Protein AF-A0A2N7XBI4-F1 (afdb_monomer_lite)

Radius of gyration: 20.72 Å; chains: 1; bounding box: 56×40×39 Å

Secondary structure (DSSP, 8-state):
-EEEEEEE-TTS-EEEEEEE-HHHHHHHHHHHHHHHT-SS--EEE-TTT-BEEEE-HHHHHHH---HHHHTTSBGGGG-SS-SS-TT-

pLDDT: mean 79.08, std 11.06, range [57.34, 93.38]

Foldseek 3Di:
DWDWDWDQDPVRDIDIDTDDCPVVVVVVVVVLCCQQPDLDWDWDADPPQQATPFTHVNVCVPQVDDGVVSNVDGPVVSDPDDPDDPPD

Sequence (88 aa):
VILIEERRTDDGGVVGLRVDITELKQREASFRLLFDGNPVPMIVCALDDERILGVNDAAIAHYGYSRAEFERLKIRSLQAFDSEPPWT

Structure (mmCIF, N/CA/C/O backbone):
data_AF-A0A2N7XBI4-F1
#
_entry.id   AF-A0A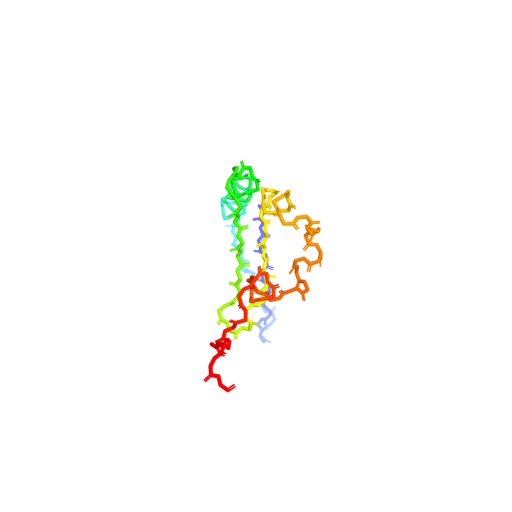2N7XBI4-F1
#
loop_
_atom_site.group_PDB
_atom_site.id
_atom_site.type_symbol
_atom_site.label_atom_id
_atom_site.label_alt_id
_atom_site.label_comp_id
_atom_site.label_asym_id
_atom_site.label_entity_id
_atom_site.label_seq_id
_atom_site.pdbx_PDB_ins_code
_atom_site.Cartn_x
_atom_site.Cartn_y
_atom_site.Cartn_z
_atom_site.occupancy
_atom_site.B_iso_or_equiv
_atom_site.auth_seq_id
_atom_site.auth_comp_id
_atom_site.auth_asym_id
_atom_site.auth_atom_id
_atom_site.pdbx_PDB_model_num
ATOM 1 N N . VAL A 1 1 ? -14.297 11.758 15.739 1.00 57.34 1 VAL A N 1
ATOM 2 C CA . VAL A 1 1 ? -15.200 11.510 14.589 1.00 57.34 1 VAL A CA 1
ATOM 3 C C . VAL A 1 1 ? -16.345 10.651 15.090 1.00 57.34 1 VAL A C 1
ATOM 5 O O . VAL A 1 1 ? -16.078 9.659 15.753 1.00 57.34 1 VAL A O 1
ATOM 8 N N . ILE A 1 2 ? -17.590 11.050 14.836 1.00 61.66 2 ILE A N 1
ATOM 9 C CA . ILE A 1 2 ? -18.782 10.352 15.335 1.00 61.66 2 ILE A CA 1
ATOM 10 C C . ILE A 1 2 ? -19.492 9.734 14.132 1.00 61.66 2 ILE A C 1
ATOM 12 O O . ILE A 1 2 ? -19.810 10.456 13.188 1.00 61.66 2 ILE A O 1
ATOM 16 N N . LEU A 1 3 ? -19.726 8.422 14.166 1.00 61.88 3 LEU A N 1
ATOM 17 C CA . LEU A 1 3 ? -20.621 7.756 13.224 1.00 61.88 3 LEU A CA 1
ATOM 18 C C . LEU A 1 3 ? -22.037 7.814 13.808 1.00 61.88 3 LEU A C 1
ATOM 20 O O . LEU A 1 3 ? -22.248 7.403 14.951 1.00 61.88 3 LEU A O 1
ATOM 24 N N . ILE A 1 4 ? -22.978 8.367 13.044 1.00 64.56 4 ILE A N 1
ATOM 25 C CA . ILE A 1 4 ? -24.390 8.457 13.425 1.00 64.56 4 ILE A CA 1
ATOM 26 C C . ILE A 1 4 ? -25.163 7.543 12.480 1.00 64.56 4 ILE A C 1
ATOM 28 O O . ILE A 1 4 ? -25.253 7.836 11.289 1.00 64.56 4 ILE A O 1
ATOM 32 N N . GLU A 1 5 ? -25.695 6.442 13.006 1.00 61.56 5 GLU A N 1
ATOM 33 C CA . GLU A 1 5 ? -26.661 5.609 12.288 1.00 61.56 5 GLU A CA 1
ATOM 34 C C . GLU A 1 5 ? -28.048 5.883 12.872 1.00 61.56 5 GLU A C 1
ATOM 36 O O . GLU A 1 5 ? -28.276 5.707 14.071 1.00 61.56 5 GLU A O 1
ATOM 41 N N . GLU A 1 6 ? -28.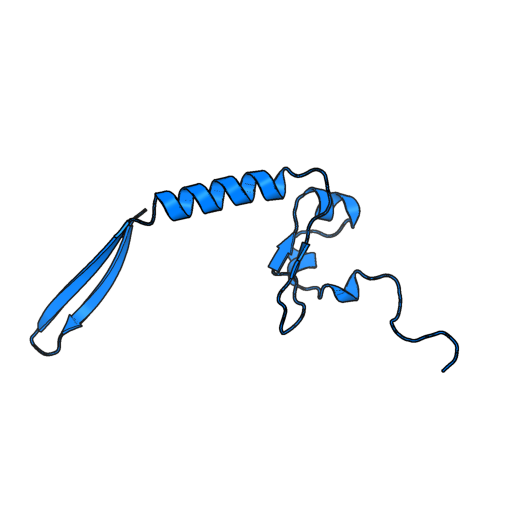955 6.374 12.032 1.00 62.62 6 GLU A N 1
ATOM 42 C CA . GLU A 1 6 ? -30.303 6.763 12.430 1.00 62.62 6 GLU A CA 1
ATOM 43 C C . GLU A 1 6 ? -31.307 5.777 11.820 1.00 62.62 6 GLU A C 1
ATOM 45 O O . GLU A 1 6 ? -31.458 5.705 10.599 1.00 62.62 6 GLU A O 1
ATOM 50 N N . ARG A 1 7 ? -31.992 4.995 12.664 1.00 65.81 7 ARG A N 1
ATOM 51 C CA . ARG A 1 7 ? -33.110 4.140 12.242 1.00 65.81 7 ARG A CA 1
ATOM 52 C C . ARG A 1 7 ? -34.423 4.697 12.777 1.00 65.81 7 ARG A C 1
ATOM 54 O O . ARG A 1 7 ? -34.588 4.871 13.984 1.00 65.81 7 ARG A O 1
ATOM 61 N N . ARG A 1 8 ? -35.375 4.937 11.870 1.00 61.69 8 ARG A N 1
ATOM 62 C CA . ARG A 1 8 ? -36.770 5.225 12.231 1.00 61.69 8 ARG A CA 1
ATOM 63 C C . ARG A 1 8 ? -37.469 3.926 12.609 1.00 61.69 8 ARG A C 1
ATOM 65 O O . ARG A 1 8 ? -37.360 2.941 11.880 1.00 61.69 8 ARG A O 1
ATOM 72 N N . THR A 1 9 ? -38.159 3.927 13.740 1.00 69.50 9 THR A N 1
ATOM 73 C CA . THR A 1 9 ? -39.069 2.848 14.126 1.00 69.50 9 THR A CA 1
ATOM 74 C C . THR A 1 9 ? -40.454 3.104 13.528 1.00 69.50 9 THR A C 1
ATOM 76 O O . THR A 1 9 ? -40.812 4.252 13.261 1.00 69.50 9 THR A O 1
ATOM 79 N N . ASP A 1 10 ? -41.231 2.040 13.309 1.00 69.88 10 ASP A N 1
ATOM 80 C CA . ASP A 1 10 ? -42.573 2.107 12.697 1.00 69.88 10 ASP A CA 1
ATOM 81 C C . ASP A 1 10 ? -43.557 2.995 13.486 1.00 69.88 10 ASP A C 1
ATOM 83 O O . ASP A 1 10 ? -44.440 3.611 12.897 1.00 69.88 10 ASP A O 1
ATOM 87 N N . ASP A 1 11 ? -43.345 3.153 14.798 1.00 75.31 11 ASP A N 1
ATOM 88 C CA . ASP A 1 11 ? -44.146 4.017 15.683 1.00 75.31 11 ASP A CA 1
ATOM 89 C C . ASP A 1 11 ? -43.692 5.496 15.698 1.00 75.31 11 ASP A C 1
ATOM 91 O O . ASP A 1 11 ? -44.084 6.274 16.569 1.00 75.31 11 ASP A O 1
ATOM 95 N N . GLY A 1 12 ? -42.839 5.918 14.757 1.00 71.75 12 GLY A N 1
ATOM 96 C CA . GLY A 1 12 ? -42.390 7.312 14.630 1.00 71.75 12 GLY A CA 1
ATOM 97 C C . GLY A 1 12 ? -41.277 7.727 15.601 1.00 71.75 12 GLY A C 1
ATOM 98 O O . GLY A 1 12 ? -40.910 8.903 15.656 1.00 71.75 12 GLY A O 1
ATOM 99 N N . GLY A 1 13 ? -40.707 6.776 16.343 1.00 71.50 13 GLY A N 1
ATOM 100 C CA . GLY A 1 13 ? -39.504 6.984 17.144 1.00 71.50 13 GLY A CA 1
ATOM 101 C C . GLY A 1 13 ? -38.241 7.009 16.279 1.00 71.50 13 GLY A C 1
ATOM 102 O O . GLY A 1 13 ? -38.161 6.381 15.224 1.00 71.50 13 GLY A O 1
ATOM 103 N N . VAL A 1 14 ? -37.221 7.732 16.736 1.00 75.31 14 VAL A N 1
ATOM 104 C CA . VAL A 1 14 ? -35.898 7.747 16.104 1.00 75.31 14 VAL A CA 1
ATOM 105 C C . VAL A 1 14 ? -34.905 7.108 17.063 1.00 75.31 14 VAL A C 1
ATOM 107 O O . VAL A 1 14 ? -34.676 7.624 18.157 1.00 75.31 14 VAL A O 1
ATOM 110 N N . VAL A 1 15 ? -34.301 5.992 16.657 1.00 72.31 15 VAL A N 1
ATOM 111 C CA . VAL A 1 15 ? -33.166 5.398 17.368 1.00 72.31 15 VAL A CA 1
ATOM 112 C C . VAL A 1 15 ? -31.896 5.847 16.659 1.00 72.31 15 VAL A C 1
ATOM 114 O O . VAL A 1 15 ? -31.609 5.420 15.542 1.00 72.31 15 VAL A O 1
ATOM 117 N N . GLY A 1 16 ? -31.146 6.736 17.307 1.00 67.06 16 GLY A N 1
ATOM 118 C CA . GLY A 1 16 ? -29.820 7.147 16.857 1.00 67.06 16 GLY A CA 1
ATOM 119 C C . GLY A 1 16 ? -28.739 6.418 17.645 1.00 67.06 16 GLY A C 1
ATOM 120 O O . GLY A 1 16 ? -28.625 6.620 18.854 1.00 67.06 16 GLY A O 1
ATOM 121 N N . LEU A 1 17 ? -27.915 5.612 16.975 1.00 72.06 17 LEU A N 1
ATOM 122 C CA . LEU A 1 17 ? -26.692 5.076 17.565 1.00 72.06 17 LEU A CA 1
ATOM 123 C C . LEU A 1 17 ? -25.555 6.072 17.314 1.00 72.06 17 LEU A C 1
ATOM 125 O O . LEU A 1 17 ? -25.220 6.371 16.168 1.00 72.06 17 LEU A O 1
ATOM 129 N N . ARG A 1 18 ? -24.955 6.589 18.391 1.00 70.69 18 ARG A N 1
ATOM 130 C CA . ARG A 1 18 ? -23.702 7.349 18.326 1.00 70.69 18 ARG A CA 1
ATOM 131 C C . ARG A 1 18 ? -22.560 6.431 18.719 1.00 70.69 18 ARG A C 1
ATOM 133 O O . ARG A 1 18 ? -22.413 6.100 19.892 1.00 70.69 18 ARG A O 1
ATOM 140 N N . VAL A 1 19 ? -21.747 6.053 17.740 1.00 73.56 19 VAL A N 1
ATOM 141 C CA . VAL A 1 19 ? -20.480 5.366 17.992 1.00 73.56 19 VAL A CA 1
ATOM 142 C C . VAL A 1 19 ? -19.362 6.387 17.832 1.00 73.56 19 VAL A C 1
ATOM 144 O O . VAL A 1 19 ? -19.191 6.977 16.760 1.00 73.56 19 VAL A O 1
ATOM 147 N N . ASP A 1 20 ? -18.613 6.624 18.907 1.00 75.44 20 ASP A N 1
ATOM 148 C CA . ASP A 1 20 ? -17.373 7.385 18.817 1.00 75.44 20 ASP A CA 1
ATOM 149 C C . ASP A 1 20 ? -16.314 6.508 18.138 1.00 75.44 20 ASP A C 1
ATOM 151 O O . ASP A 1 20 ? -15.920 5.466 18.657 1.00 75.44 20 ASP A O 1
ATOM 155 N N . ILE A 1 21 ? -15.881 6.915 16.946 1.00 76.94 21 ILE A N 1
ATOM 156 C CA . ILE A 1 21 ? -14.867 6.206 16.156 1.00 76.94 21 ILE A CA 1
ATOM 157 C C . ILE A 1 21 ? -13.531 6.956 16.152 1.00 76.94 21 ILE A C 1
ATOM 159 O O . ILE A 1 21 ? -12.673 6.679 15.316 1.00 76.94 21 ILE A O 1
ATOM 163 N N . THR A 1 22 ? -13.340 7.935 17.044 1.00 73.69 22 THR A N 1
ATOM 164 C CA . THR A 1 22 ? -12.133 8.776 17.088 1.00 73.69 22 THR A CA 1
ATOM 165 C C . THR A 1 22 ? -10.878 7.943 17.289 1.00 73.69 22 THR A C 1
ATOM 167 O O . THR A 1 22 ? -9.937 8.075 16.513 1.00 73.69 22 THR A O 1
ATOM 170 N N . GLU A 1 23 ? -10.881 7.050 18.275 1.00 70.88 23 GLU A N 1
ATOM 171 C CA . GLU A 1 23 ? -9.720 6.215 18.578 1.00 70.88 23 GLU A CA 1
ATOM 172 C C . GLU A 1 23 ? -9.427 5.217 17.448 1.00 70.88 23 GLU A C 1
ATOM 174 O O . GLU A 1 23 ? -8.276 5.039 17.052 1.00 70.88 23 GLU A O 1
ATOM 179 N N . LEU A 1 24 ? -10.473 4.633 16.853 1.00 70.69 24 LEU A N 1
ATOM 180 C CA . LEU A 1 24 ? -10.344 3.737 15.704 1.00 70.69 24 LEU A CA 1
ATOM 181 C C . LEU A 1 24 ? -9.725 4.462 14.499 1.00 70.69 24 LEU A C 1
ATOM 183 O O . LEU A 1 24 ? -8.781 3.963 13.894 1.00 70.69 24 LEU A O 1
ATOM 187 N N . LYS A 1 25 ? -10.211 5.672 14.196 1.00 66.62 25 LYS A N 1
ATOM 188 C CA . LYS A 1 25 ? -9.707 6.516 13.104 1.00 66.62 25 LYS A CA 1
ATOM 189 C C . LYS A 1 25 ? -8.279 7.001 13.349 1.00 66.62 25 LYS A C 1
ATOM 191 O O . LYS A 1 25 ? -7.494 7.060 12.408 1.00 66.62 25 LYS A O 1
ATOM 196 N N . GLN A 1 26 ? -7.929 7.335 14.590 1.00 67.50 26 GLN A N 1
ATOM 197 C CA . GLN A 1 26 ? -6.563 7.719 14.951 1.00 67.50 26 GLN A CA 1
ATOM 198 C C . GLN A 1 26 ? -5.596 6.547 14.790 1.00 67.50 26 GLN A C 1
ATOM 200 O O . GLN A 1 26 ? -4.548 6.716 14.175 1.00 67.50 26 GLN A O 1
ATOM 205 N N . ARG A 1 27 ? -5.967 5.350 15.258 1.00 66.88 27 ARG A N 1
ATOM 206 C CA . ARG A 1 27 ? -5.156 4.140 15.057 1.00 66.88 27 ARG A CA 1
ATOM 207 C C . ARG A 1 27 ? -5.004 3.790 13.579 1.00 66.88 27 ARG A C 1
ATOM 209 O O . ARG A 1 27 ? -3.901 3.463 13.159 1.00 66.88 27 ARG A O 1
ATOM 216 N N . GLU A 1 28 ? -6.072 3.907 12.789 1.00 73.00 28 GLU A N 1
ATOM 217 C CA . GLU A 1 28 ? -6.041 3.704 11.333 1.00 73.00 28 GLU A CA 1
ATOM 218 C C . GLU A 1 28 ? -5.062 4.681 10.654 1.00 73.00 28 GLU A C 1
ATOM 220 O O . GLU A 1 28 ? -4.231 4.269 9.846 1.00 73.00 28 GLU A O 1
ATOM 225 N N . ALA A 1 29 ? -5.100 5.964 11.027 1.00 71.06 29 ALA A N 1
ATOM 226 C CA . ALA A 1 29 ? -4.197 6.981 10.493 1.00 71.06 29 ALA A CA 1
ATOM 227 C C . ALA A 1 29 ? -2.736 6.760 10.920 1.00 71.06 29 ALA A C 1
ATOM 229 O O . ALA A 1 29 ? -1.835 6.842 10.087 1.00 71.06 29 ALA A O 1
ATOM 230 N N . SER A 1 30 ? -2.490 6.435 12.194 1.00 76.38 30 SER A N 1
ATOM 231 C CA . SER A 1 30 ? -1.151 6.097 12.689 1.00 76.38 30 SER A CA 1
ATOM 232 C C . SER A 1 30 ? -0.590 4.859 11.996 1.00 76.38 30 SER A C 1
ATOM 234 O O . SER A 1 30 ? 0.572 4.856 11.599 1.00 76.38 30 SER A O 1
ATOM 236 N N . PHE A 1 31 ? -1.415 3.829 11.801 1.00 77.69 31 PHE A N 1
ATOM 237 C CA . PHE A 1 31 ? -1.031 2.643 11.045 1.00 77.69 31 PHE A CA 1
ATOM 238 C C . PHE A 1 31 ? -0.674 2.995 9.601 1.00 77.69 31 PHE A C 1
ATOM 240 O O . PHE A 1 31 ? 0.345 2.532 9.099 1.00 77.69 31 PHE A O 1
ATOM 247 N N . ARG A 1 32 ? -1.464 3.856 8.950 1.00 81.06 32 ARG A N 1
ATOM 248 C CA . ARG A 1 32 ? -1.204 4.273 7.571 1.00 81.06 32 ARG A CA 1
ATOM 249 C C . ARG A 1 32 ? 0.119 5.021 7.429 1.00 81.06 32 ARG A C 1
ATOM 251 O O . ARG A 1 32 ? 0.886 4.705 6.532 1.00 81.06 32 ARG A O 1
ATOM 258 N N . LEU A 1 33 ? 0.431 5.923 8.360 1.00 81.44 33 LEU A N 1
ATOM 259 C CA . LEU A 1 33 ? 1.722 6.620 8.393 1.00 81.44 33 LEU A CA 1
ATOM 260 C C . LEU A 1 33 ? 2.903 5.657 8.585 1.00 81.44 33 LEU A C 1
ATOM 262 O O . LEU A 1 33 ? 3.920 5.796 7.912 1.00 81.44 33 LEU A O 1
ATOM 266 N N . LEU A 1 34 ? 2.770 4.675 9.482 1.00 82.56 34 LEU A N 1
ATOM 267 C CA . LEU A 1 34 ? 3.800 3.651 9.694 1.00 82.56 34 LEU A CA 1
ATOM 268 C C . LEU A 1 34 ? 3.968 2.742 8.472 1.00 82.56 34 LEU A C 1
ATOM 270 O O . LEU A 1 34 ? 5.084 2.346 8.150 1.00 82.56 34 LEU A O 1
ATOM 274 N N . PHE A 1 35 ? 2.867 2.414 7.799 1.00 87.94 35 PHE A N 1
ATOM 275 C CA . PHE A 1 35 ? 2.862 1.610 6.584 1.00 87.94 35 PHE A CA 1
ATOM 276 C C . PHE A 1 35 ? 3.539 2.345 5.422 1.00 87.94 35 PHE A C 1
ATOM 278 O O . PHE A 1 35 ? 4.465 1.797 4.823 1.00 87.94 35 PHE A O 1
ATOM 285 N N . ASP A 1 36 ? 3.128 3.587 5.147 1.00 86.25 36 ASP A N 1
ATOM 286 C CA . ASP A 1 36 ? 3.672 4.399 4.054 1.00 86.25 36 ASP A CA 1
ATOM 287 C C . ASP A 1 36 ? 5.152 4.756 4.301 1.00 86.25 36 ASP A C 1
ATOM 289 O O . ASP A 1 36 ? 5.956 4.700 3.375 1.00 86.25 36 ASP A O 1
ATOM 293 N N . GLY A 1 37 ? 5.547 5.013 5.556 1.00 85.94 37 GLY A N 1
ATOM 294 C CA . GLY A 1 37 ? 6.928 5.332 5.942 1.00 85.94 37 GLY A CA 1
ATOM 295 C C . GLY A 1 37 ? 7.879 4.138 6.107 1.00 85.94 37 GLY A C 1
ATOM 296 O O . GLY A 1 37 ? 9.050 4.338 6.435 1.00 85.94 37 GLY A O 1
ATOM 297 N N . ASN A 1 38 ? 7.414 2.899 5.923 1.00 87.75 38 ASN A N 1
ATOM 298 C CA . ASN A 1 38 ? 8.273 1.719 6.030 1.00 87.75 38 ASN A CA 1
ATOM 299 C C . ASN A 1 38 ? 9.223 1.635 4.814 1.00 87.75 38 ASN A C 1
ATOM 301 O O . ASN A 1 38 ? 8.739 1.608 3.683 1.00 87.75 38 ASN A O 1
ATOM 305 N N . PRO A 1 39 ? 10.557 1.539 5.004 1.00 89.44 39 PRO A N 1
ATOM 306 C CA . PRO A 1 39 ? 11.518 1.463 3.898 1.00 89.44 39 PRO A CA 1
ATOM 307 C C . PRO A 1 39 ? 11.476 0.139 3.117 1.00 89.44 39 PRO A C 1
ATOM 309 O O . PRO A 1 39 ? 12.114 0.024 2.073 1.00 89.44 39 PRO A O 1
ATOM 312 N N . VAL A 1 40 ? 10.763 -0.874 3.614 1.00 90.56 40 VAL A N 1
ATOM 313 C CA . VAL A 1 40 ? 10.597 -2.164 2.937 1.00 90.56 40 VAL A CA 1
ATOM 314 C C . VAL A 1 40 ? 9.357 -2.116 2.039 1.00 90.56 40 VAL A C 1
ATOM 316 O O . VAL A 1 40 ?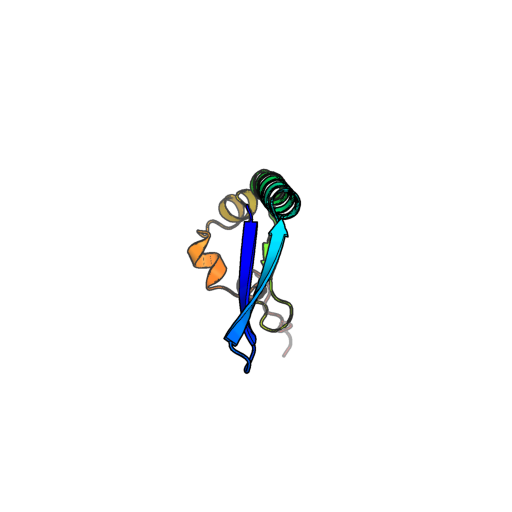 8.294 -1.733 2.525 1.00 90.56 40 VAL A O 1
ATOM 319 N N . PRO A 1 41 ? 9.437 -2.540 0.763 1.00 91.56 41 PRO A N 1
ATOM 320 C CA . PRO A 1 41 ? 8.270 -2.677 -0.106 1.00 91.56 41 PRO A CA 1
ATOM 321 C C . PRO A 1 41 ? 7.188 -3.572 0.510 1.00 91.56 41 PRO A C 1
ATOM 323 O O . PRO A 1 41 ? 7.424 -4.750 0.779 1.00 91.56 41 PRO A O 1
ATOM 326 N N . MET A 1 42 ? 5.990 -3.023 0.708 1.00 91.81 42 MET A N 1
ATOM 327 C CA . MET A 1 42 ? 4.832 -3.742 1.235 1.00 91.81 42 MET A CA 1
ATOM 328 C C . MET A 1 42 ? 3.617 -3.557 0.330 1.00 91.81 42 MET A C 1
ATOM 330 O O . MET A 1 42 ? 3.299 -2.446 -0.098 1.00 91.81 42 MET A O 1
ATOM 334 N N . ILE A 1 43 ? 2.914 -4.662 0.077 1.00 90.69 43 ILE A N 1
ATOM 335 C CA . ILE A 1 43 ? 1.708 -4.711 -0.748 1.00 90.69 43 ILE A CA 1
ATOM 336 C C . ILE A 1 43 ? 0.633 -5.486 0.015 1.00 90.69 43 ILE A C 1
ATOM 338 O O . ILE A 1 43 ? 0.877 -6.587 0.503 1.00 90.69 43 ILE A O 1
ATOM 342 N N . VAL A 1 44 ? -0.558 -4.905 0.112 1.00 89.00 44 VAL A N 1
ATOM 343 C CA . VAL A 1 44 ? -1.762 -5.531 0.662 1.00 89.00 44 VAL A CA 1
ATOM 344 C C . VAL A 1 44 ? -2.642 -5.932 -0.512 1.00 89.00 44 VAL A C 1
ATOM 346 O O . VAL A 1 44 ? -2.971 -5.094 -1.350 1.00 89.00 44 VAL A O 1
ATOM 349 N N . CYS A 1 45 ? -3.036 -7.200 -0.578 1.00 90.81 45 CYS A N 1
ATOM 350 C CA . CYS A 1 45 ? -3.923 -7.721 -1.614 1.00 90.81 45 CYS A CA 1
ATOM 351 C C . CYS A 1 45 ? -5.115 -8.457 -1.001 1.00 90.81 45 CYS A C 1
ATOM 353 O O . CYS A 1 45 ? -5.069 -8.903 0.148 1.00 90.81 45 CYS A O 1
ATOM 355 N N . ALA A 1 46 ? -6.197 -8.534 -1.765 1.00 89.19 46 ALA A N 1
ATOM 356 C CA . ALA A 1 46 ? -7.377 -9.300 -1.413 1.00 89.19 46 ALA A CA 1
ATOM 357 C C . ALA A 1 46 ? -7.119 -10.799 -1.644 1.00 89.19 46 ALA A C 1
ATOM 359 O O . ALA A 1 46 ? -6.438 -11.173 -2.595 1.00 89.19 46 ALA A O 1
ATOM 360 N N . LEU A 1 47 ? -7.628 -11.665 -0.766 1.00 84.62 47 LEU A N 1
ATOM 361 C CA . LEU A 1 47 ? -7.388 -13.115 -0.852 1.00 84.62 47 LEU A CA 1
ATOM 362 C C . LEU A 1 47 ? -8.266 -13.819 -1.896 1.00 84.62 47 LEU A C 1
ATOM 364 O O . LEU A 1 47 ? -7.951 -14.928 -2.309 1.00 84.62 47 LEU A O 1
ATOM 368 N N . ASP A 1 48 ? -9.383 -13.206 -2.271 1.00 87.62 48 ASP A N 1
ATOM 369 C CA . ASP A 1 48 ? -10.393 -13.752 -3.174 1.00 87.62 48 ASP A CA 1
ATOM 370 C C . ASP A 1 48 ? -10.016 -13.567 -4.647 1.00 87.62 48 ASP A C 1
ATOM 372 O O . ASP A 1 48 ? -10.027 -14.528 -5.414 1.00 87.62 48 ASP A O 1
ATOM 376 N N . ASP A 1 49 ? -9.683 -12.339 -5.045 1.00 87.19 49 ASP A N 1
ATOM 377 C CA . ASP A 1 49 ? -9.421 -11.978 -6.440 1.00 87.19 49 ASP A CA 1
ATOM 378 C C . ASP A 1 49 ? -7.975 -11.540 -6.708 1.00 87.19 49 ASP A C 1
ATOM 380 O O . ASP A 1 49 ? -7.632 -11.239 -7.861 1.00 87.19 49 ASP A O 1
ATOM 384 N N . GLU A 1 50 ? -7.144 -11.550 -5.658 1.00 88.50 50 GLU A N 1
ATOM 385 C CA . GLU A 1 50 ? -5.733 -11.158 -5.651 1.00 88.50 50 GLU A CA 1
ATOM 386 C C . GLU A 1 50 ? -5.480 -9.698 -6.053 1.00 88.50 50 GLU A C 1
ATOM 388 O O . GLU A 1 50 ? -4.347 -9.312 -6.375 1.00 88.50 50 GLU A O 1
ATOM 393 N N . ARG A 1 51 ? -6.524 -8.862 -6.043 1.00 90.00 51 ARG A N 1
ATOM 394 C CA . ARG A 1 51 ? -6.417 -7.444 -6.374 1.00 90.00 51 ARG A CA 1
ATOM 395 C C . ARG A 1 51 ? -5.619 -6.720 -5.305 1.00 90.00 51 ARG A C 1
ATOM 397 O O . ARG A 1 51 ? -5.802 -6.935 -4.105 1.00 90.00 51 ARG A O 1
ATOM 404 N N . ILE A 1 52 ? -4.751 -5.820 -5.738 1.00 90.31 52 ILE A N 1
ATOM 405 C CA . ILE A 1 52 ? -3.979 -4.993 -4.820 1.00 90.31 52 ILE A CA 1
ATOM 406 C C . ILE A 1 52 ? -4.908 -3.943 -4.199 1.00 90.31 52 ILE A C 1
ATOM 408 O O . ILE A 1 52 ? -5.550 -3.158 -4.891 1.00 90.31 52 ILE A O 1
ATOM 412 N N . LEU A 1 53 ? -4.990 -3.955 -2.871 1.00 88.56 53 LEU A N 1
ATOM 413 C CA . LEU A 1 53 ? -5.792 -3.035 -2.062 1.00 88.56 53 LEU A CA 1
ATOM 414 C C . LEU A 1 53 ? -4.970 -1.844 -1.565 1.00 88.56 53 LEU A C 1
ATOM 416 O O . LEU A 1 53 ? -5.524 -0.799 -1.233 1.00 88.56 53 LEU A O 1
ATOM 420 N N . GLY A 1 54 ? -3.650 -2.003 -1.478 1.00 89.19 54 GLY A N 1
ATOM 421 C CA . GLY A 1 54 ? -2.762 -0.945 -1.027 1.00 89.19 54 GLY A CA 1
ATOM 422 C C . GLY A 1 54 ? -1.293 -1.289 -1.213 1.00 89.19 54 GLY A C 1
ATOM 423 O O . GLY A 1 54 ? -0.892 -2.446 -1.156 1.00 89.19 54 GLY A O 1
ATOM 424 N N . VAL A 1 55 ? -0.490 -0.254 -1.409 1.00 91.75 55 VAL A N 1
ATOM 425 C CA . VAL A 1 55 ? 0.971 -0.315 -1.533 1.00 91.75 55 VAL A CA 1
ATOM 426 C C . VAL A 1 55 ? 1.582 0.788 -0.690 1.00 91.75 55 VAL A C 1
ATOM 428 O O . VAL A 1 55 ? 0.942 1.826 -0.529 1.00 91.75 55 VAL A O 1
ATOM 431 N N . ASN A 1 56 ? 2.768 0.588 -0.131 1.00 93.06 56 ASN A N 1
ATOM 432 C CA . ASN A 1 56 ? 3.488 1.679 0.524 1.00 93.06 56 ASN A CA 1
ATOM 433 C C . ASN A 1 56 ? 4.404 2.427 -0.455 1.00 93.06 56 ASN A C 1
ATOM 435 O O . ASN A 1 56 ? 4.607 2.001 -1.596 1.00 93.06 56 ASN A O 1
ATOM 439 N N . ASP A 1 57 ? 4.978 3.538 0.002 1.00 92.69 57 ASP A N 1
ATOM 440 C CA . ASP A 1 57 ? 5.832 4.384 -0.835 1.00 92.69 57 ASP A CA 1
ATOM 441 C C . ASP A 1 57 ? 7.116 3.657 -1.264 1.00 92.69 57 ASP A C 1
ATOM 443 O O . ASP A 1 57 ? 7.573 3.817 -2.397 1.00 92.69 57 ASP A O 1
ATOM 447 N N . ALA A 1 58 ? 7.653 2.774 -0.414 1.00 93.38 58 ALA A N 1
ATOM 448 C CA . ALA A 1 58 ? 8.787 1.926 -0.775 1.00 93.38 58 ALA A CA 1
ATOM 449 C C . ALA A 1 58 ? 8.462 0.962 -1.930 1.00 93.38 58 ALA A C 1
ATOM 451 O O . ALA A 1 58 ? 9.303 0.755 -2.802 1.00 93.38 58 ALA A O 1
ATOM 452 N N . ALA A 1 59 ? 7.250 0.399 -1.988 1.00 91.88 59 ALA A N 1
ATOM 453 C CA . ALA A 1 59 ? 6.826 -0.449 -3.103 1.00 91.88 59 ALA A CA 1
ATOM 454 C C . ALA A 1 59 ? 6.670 0.348 -4.405 1.00 91.88 59 ALA A C 1
ATOM 456 O O . ALA A 1 59 ? 7.114 -0.113 -5.456 1.00 91.88 59 ALA A O 1
ATOM 457 N N . ILE A 1 60 ? 6.119 1.562 -4.337 1.00 92.19 60 ILE A N 1
ATOM 458 C CA . ILE A 1 60 ? 6.049 2.481 -5.485 1.00 92.19 60 ILE A CA 1
ATOM 459 C C . ILE A 1 60 ? 7.451 2.781 -6.020 1.00 92.19 60 ILE A C 1
ATOM 461 O O . ILE A 1 60 ? 7.697 2.638 -7.216 1.00 92.19 60 ILE A O 1
ATOM 465 N N . ALA A 1 61 ? 8.392 3.119 -5.137 1.00 91.38 61 ALA A N 1
ATOM 466 C CA . ALA A 1 61 ? 9.771 3.395 -5.524 1.00 91.38 61 ALA A CA 1
ATOM 467 C C . ALA A 1 61 ? 10.499 2.160 -6.085 1.00 91.38 61 ALA A C 1
ATOM 469 O O . ALA A 1 61 ? 11.316 2.292 -6.992 1.00 91.38 61 ALA A O 1
ATOM 470 N N . HIS A 1 62 ? 10.211 0.967 -5.555 1.00 89.94 62 HIS A N 1
ATOM 471 C CA . HIS A 1 62 ? 10.889 -0.268 -5.948 1.00 89.94 62 HIS A CA 1
ATOM 472 C C . HIS A 1 62 ? 10.419 -0.809 -7.300 1.00 89.94 62 HIS A C 1
ATOM 474 O O . HIS A 1 62 ? 11.242 -1.190 -8.128 1.00 89.94 62 HIS A O 1
ATOM 480 N N . TYR A 1 63 ? 9.104 -0.851 -7.524 1.00 87.88 63 TYR A N 1
ATOM 481 C CA . TYR A 1 63 ? 8.527 -1.414 -8.748 1.00 87.88 63 TYR A CA 1
ATOM 482 C C . TYR A 1 63 ? 8.272 -0.363 -9.836 1.00 87.88 63 TYR A C 1
ATOM 484 O O . TYR A 1 63 ? 8.049 -0.728 -10.986 1.00 87.88 63 TYR A O 1
ATOM 492 N N . GLY A 1 64 ? 8.288 0.928 -9.496 1.00 89.44 64 GLY A N 1
ATOM 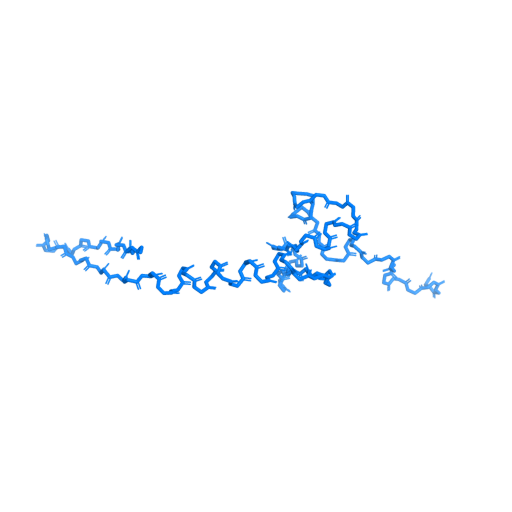493 C CA . GLY A 1 64 ? 8.140 2.026 -10.453 1.00 89.44 64 GLY A CA 1
ATOM 494 C C . GLY A 1 64 ? 6.706 2.306 -10.916 1.00 89.44 64 GLY A C 1
ATOM 495 O O . GLY A 1 64 ? 6.512 3.195 -11.740 1.00 89.44 64 GLY A O 1
ATOM 496 N N . TYR A 1 65 ? 5.705 1.596 -10.388 1.00 89.44 65 TYR A N 1
ATOM 497 C CA . TYR A 1 65 ? 4.292 1.863 -10.668 1.00 89.44 65 TYR A CA 1
ATOM 498 C C . TYR A 1 65 ? 3.716 2.890 -9.699 1.00 89.44 65 TYR A C 1
ATOM 500 O O . TYR A 1 65 ? 4.003 2.876 -8.501 1.00 89.44 65 TYR A O 1
ATOM 508 N N . SER A 1 66 ? 2.826 3.742 -10.195 1.00 90.06 66 SER A N 1
ATOM 509 C CA . SER A 1 66 ? 2.006 4.603 -9.349 1.00 90.06 66 SER A CA 1
ATOM 510 C C . SER A 1 66 ? 0.986 3.791 -8.546 1.00 90.06 66 SER A C 1
ATOM 512 O O . SER A 1 66 ? 0.572 2.692 -8.923 1.00 90.06 66 SER A O 1
ATOM 514 N N . ARG A 1 67 ? 0.505 4.366 -7.439 1.00 87.31 67 ARG A N 1
ATOM 515 C CA . ARG A 1 67 ? -0.540 3.753 -6.601 1.00 87.31 67 ARG A CA 1
ATOM 516 C C . ARG A 1 67 ? -1.798 3.380 -7.402 1.00 87.31 67 ARG A C 1
ATOM 518 O O . ARG A 1 67 ? -2.340 2.299 -7.210 1.00 87.31 67 ARG A O 1
ATOM 525 N N . ALA A 1 68 ? -2.214 4.241 -8.332 1.00 88.88 68 ALA A N 1
ATOM 526 C CA . ALA A 1 68 ? -3.383 4.010 -9.182 1.00 88.88 68 ALA A CA 1
ATOM 527 C C . ALA A 1 68 ? -3.175 2.877 -10.203 1.00 88.88 68 ALA A C 1
ATOM 529 O O . ALA A 1 68 ? -4.136 2.221 -10.600 1.00 88.88 68 ALA A O 1
ATOM 530 N N . GLU A 1 69 ? -1.937 2.645 -10.644 1.00 90.12 69 GLU A N 1
ATOM 531 C CA . GLU A 1 69 ? -1.606 1.494 -11.488 1.00 90.12 69 GLU A CA 1
ATOM 532 C C . GLU A 1 69 ? -1.632 0.209 -10.669 1.00 90.12 69 GLU A C 1
ATOM 534 O O . GLU A 1 69 ? -2.262 -0.756 -11.091 1.00 90.12 6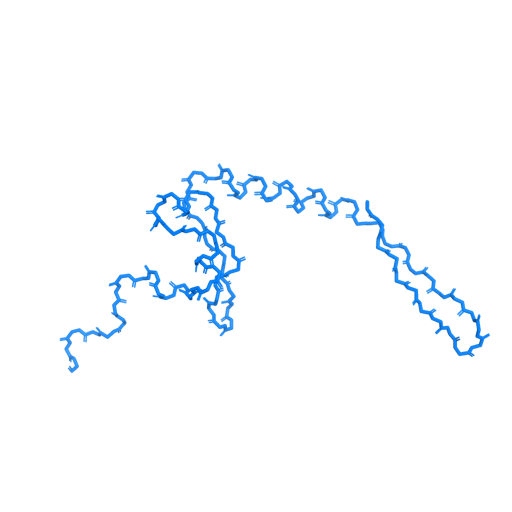9 GLU A O 1
ATOM 539 N N . PHE A 1 70 ? -1.060 0.216 -9.462 1.00 89.88 70 PHE A N 1
ATOM 540 C CA . PHE A 1 70 ? -1.134 -0.928 -8.556 1.00 89.88 70 PHE A CA 1
ATOM 541 C C . PHE A 1 70 ? -2.570 -1.356 -8.250 1.00 89.88 70 PHE A C 1
ATOM 543 O O . PHE A 1 70 ? -2.865 -2.539 -8.347 1.00 89.88 70 PHE A O 1
ATOM 550 N N . GLU A 1 71 ? -3.479 -0.427 -7.954 1.00 86.88 71 GLU A N 1
ATOM 551 C CA . GLU A 1 71 ? -4.896 -0.734 -7.674 1.00 86.88 71 GLU A CA 1
ATOM 552 C C . GLU A 1 71 ? -5.624 -1.427 -8.843 1.00 86.88 71 GLU A C 1
ATOM 554 O O . GLU A 1 71 ? -6.658 -2.070 -8.648 1.00 86.88 71 GLU A O 1
ATOM 559 N N . ARG A 1 72 ? -5.088 -1.318 -10.066 1.00 88.81 72 ARG A N 1
ATOM 560 C CA . ARG A 1 72 ? -5.607 -1.990 -11.269 1.00 88.81 72 ARG A CA 1
ATOM 561 C C . ARG A 1 72 ? -4.949 -3.342 -11.536 1.00 88.81 72 ARG A C 1
ATOM 563 O O . ARG A 1 72 ? -5.418 -4.074 -12.406 1.00 88.81 72 ARG A O 1
ATOM 570 N N . LEU A 1 73 ? -3.874 -3.668 -10.824 1.00 88.06 73 LEU A N 1
ATOM 571 C CA . LEU A 1 73 ? -3.110 -4.896 -10.990 1.00 88.06 73 LEU A CA 1
ATOM 572 C C . LEU A 1 73 ? -3.514 -5.953 -9.956 1.00 88.06 73 LEU A C 1
ATOM 574 O O . LEU A 1 73 ? -4.002 -5.666 -8.858 1.00 88.06 73 LEU A O 1
ATOM 578 N N . LYS A 1 74 ? -3.265 -7.211 -10.319 1.00 89.06 74 LYS A N 1
ATOM 579 C CA . LYS A 1 74 ? -3.266 -8.337 -9.384 1.00 89.06 74 LYS A CA 1
ATOM 580 C C . LYS A 1 74 ? -1.850 -8.593 -8.898 1.00 89.06 74 LYS A C 1
ATOM 582 O O . LYS A 1 74 ? -0.896 -8.363 -9.639 1.00 89.06 74 LYS A O 1
ATOM 587 N N . ILE A 1 75 ? -1.703 -9.127 -7.687 1.00 86.69 75 ILE A N 1
ATOM 588 C CA . ILE A 1 75 ? -0.376 -9.400 -7.111 1.00 86.69 75 ILE A CA 1
ATOM 589 C C . ILE A 1 75 ? 0.470 -10.324 -8.005 1.00 86.69 75 ILE A C 1
ATOM 591 O O . ILE A 1 75 ? 1.678 -10.132 -8.121 1.00 86.69 75 ILE A O 1
ATOM 595 N N . ARG A 1 76 ? -0.160 -11.275 -8.709 1.00 84.44 76 ARG A N 1
ATOM 596 C CA . ARG A 1 76 ? 0.524 -12.186 -9.641 1.00 84.44 76 ARG A CA 1
ATOM 597 C C . ARG A 1 76 ? 1.093 -11.490 -10.871 1.00 84.44 76 ARG A C 1
ATOM 599 O O . ARG A 1 76 ? 2.097 -11.948 -11.391 1.00 84.44 76 ARG A O 1
ATOM 606 N N . SER A 1 77 ? 0.531 -10.357 -11.290 1.00 84.06 77 SER A N 1
ATOM 607 C CA . SER A 1 77 ? 1.073 -9.565 -12.403 1.00 84.06 77 SER A CA 1
ATOM 608 C C . SER A 1 77 ? 2.424 -8.917 -12.079 1.00 84.06 77 SER A C 1
ATOM 610 O O . SER A 1 77 ? 3.122 -8.489 -12.991 1.00 84.06 77 SER A O 1
ATOM 612 N N . LEU A 1 78 ? 2.794 -8.828 -10.796 1.00 81.69 78 LEU A N 1
ATOM 613 C CA . LEU A 1 78 ? 4.095 -8.313 -10.357 1.00 81.69 78 LEU A CA 1
ATOM 614 C C . LEU A 1 78 ? 5.160 -9.411 -10.234 1.00 81.69 78 LEU A C 1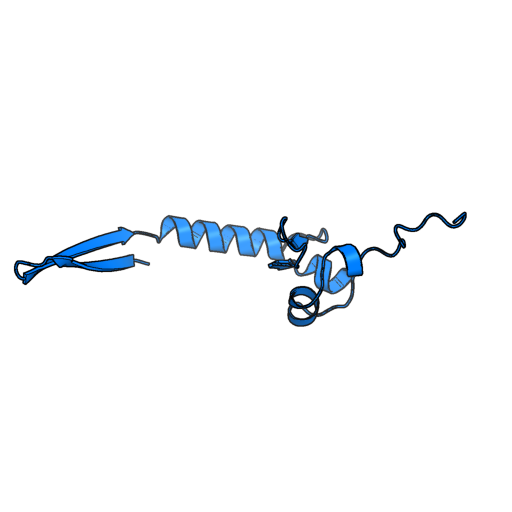
ATOM 616 O O . LEU A 1 78 ? 6.341 -9.104 -10.078 1.00 81.69 78 LEU A O 1
ATOM 620 N N . GLN A 1 79 ? 4.761 -10.684 -10.260 1.00 69.81 79 GLN A N 1
ATOM 621 C CA . GLN A 1 79 ? 5.689 -11.802 -10.151 1.00 69.81 79 GLN A CA 1
ATOM 622 C C . GLN A 1 79 ? 6.315 -12.067 -11.522 1.00 69.81 79 GLN A C 1
ATOM 624 O O . GLN A 1 79 ? 5.619 -12.332 -12.492 1.00 69.81 79 GLN A O 1
ATOM 629 N N . ALA A 1 80 ? 7.646 -11.999 -11.595 1.00 62.09 80 ALA A N 1
ATOM 630 C CA . ALA A 1 80 ? 8.398 -12.199 -12.837 1.00 62.09 80 ALA A CA 1
ATOM 631 C C . ALA A 1 80 ? 8.426 -13.660 -13.327 1.00 62.09 80 ALA A C 1
ATOM 633 O O . ALA A 1 80 ? 8.905 -13.924 -14.426 1.00 62.09 80 ALA A O 1
ATOM 634 N N . PHE A 1 81 ? 7.960 -14.611 -12.515 1.00 58.56 81 PHE A N 1
ATOM 635 C CA . PHE A 1 81 ? 7.929 -16.020 -12.883 1.00 58.56 81 PHE A CA 1
ATOM 636 C C . PHE A 1 81 ? 6.539 -16.388 -13.383 1.00 58.56 81 PHE A C 1
ATOM 638 O O . PHE A 1 81 ? 5.580 -16.390 -12.607 1.00 58.56 81 PHE A O 1
ATOM 645 N N . ASP A 1 82 ? 6.455 -16.761 -14.660 1.00 58.81 82 ASP A N 1
ATOM 646 C CA . ASP A 1 82 ? 5.351 -17.591 -15.120 1.00 58.81 82 ASP A CA 1
ATOM 647 C C . ASP A 1 82 ? 5.290 -18.829 -14.224 1.00 58.81 82 ASP A C 1
ATOM 649 O O . ASP A 1 82 ? 6.293 -19.490 -13.951 1.00 58.81 82 ASP A O 1
ATOM 653 N N . SER A 1 83 ? 4.094 -19.124 -13.717 1.00 59.53 83 SER A N 1
ATOM 654 C CA . SER A 1 83 ? 3.861 -20.336 -12.926 1.00 59.53 83 SER A CA 1
ATOM 655 C C . SER A 1 83 ? 3.935 -21.606 -13.788 1.00 59.53 83 SER A C 1
ATOM 657 O O . SER A 1 83 ? 3.810 -22.705 -13.251 1.00 59.53 83 SER A O 1
ATOM 659 N N . GLU A 1 84 ? 4.112 -21.466 -15.106 1.00 62.34 84 GLU A N 1
ATOM 660 C CA . GLU A 1 84 ? 4.318 -22.575 -16.028 1.00 62.34 84 GLU A CA 1
ATOM 661 C C . GLU A 1 84 ? 5.777 -23.043 -15.963 1.00 62.34 84 GLU A C 1
ATOM 663 O O . GLU A 1 84 ? 6.695 -22.304 -16.332 1.00 62.34 84 GLU A O 1
ATOM 668 N N . PRO A 1 85 ? 6.035 -24.268 -15.475 1.00 66.44 85 PRO A N 1
ATOM 669 C CA . PRO A 1 85 ? 7.367 -24.831 -15.560 1.00 66.44 85 PRO A CA 1
ATOM 670 C C . PRO A 1 85 ? 7.776 -24.961 -17.038 1.00 66.44 85 PRO A C 1
ATOM 672 O O . PRO A 1 85 ? 6.950 -25.354 -17.865 1.00 66.44 85 PRO A O 1
ATOM 675 N N . PRO A 1 86 ? 9.054 -24.714 -17.384 1.00 67.94 86 PRO A N 1
ATOM 676 C CA . PRO A 1 86 ? 9.537 -24.675 -18.770 1.00 67.94 86 PRO A CA 1
ATOM 677 C C . PRO A 1 86 ? 9.534 -26.037 -19.499 1.00 67.94 86 PRO A C 1
ATOM 679 O O . PRO A 1 86 ? 10.125 -26.158 -20.568 1.00 67.94 86 PRO A O 1
ATOM 682 N N . TRP A 1 87 ? 8.912 -27.073 -18.929 1.00 76.75 87 TRP A N 1
ATOM 683 C CA . TRP A 1 87 ? 8.861 -28.443 -19.452 1.00 76.75 87 TRP A CA 1
ATOM 684 C C . TRP A 1 87 ? 7.431 -28.964 -19.668 1.00 76.75 87 TRP A C 1
ATOM 686 O O . TRP A 1 87 ? 7.181 -30.152 -19.456 1.00 76.75 87 TRP A O 1
ATOM 696 N N . THR A 1 88 ? 6.504 -28.098 -20.089 1.00 63.00 88 THR A N 1
ATOM 697 C CA . THR A 1 88 ? 5.159 -28.516 -20.535 1.00 63.00 88 THR A CA 1
ATOM 698 C C . THR A 1 88 ? 5.054 -28.482 -22.053 1.00 63.00 88 THR A C 1
ATOM 700 O O . THR A 1 88 ? 5.561 -27.506 -22.649 1.00 63.00 88 THR A O 1
#